Protein AF-A0A314W8A4-F1 (afdb_monomer_lite)

Structure (mmCIF, N/CA/C/O backbone):
data_AF-A0A314W8A4-F1
#
_entry.id   AF-A0A314W8A4-F1
#
loop_
_atom_site.group_PDB
_atom_site.id
_atom_site.type_symbol
_atom_site.label_atom_id
_atom_site.label_alt_id
_atom_site.label_comp_id
_atom_site.label_asym_id
_atom_site.label_entity_id
_atom_site.label_seq_id
_atom_site.pdbx_PDB_ins_code
_atom_site.Cartn_x
_atom_site.Cartn_y
_atom_site.Cartn_z
_atom_site.occupancy
_atom_site.B_iso_or_equiv
_atom_site.auth_seq_id
_atom_site.auth_comp_id
_atom_site.auth_asym_id
_atom_site.auth_atom_id
_atom_site.pdbx_PDB_model_num
ATOM 1 N N . MET A 1 1 ? -7.428 -22.228 -12.667 1.00 33.41 1 MET A N 1
ATOM 2 C CA . MET A 1 1 ? -7.908 -20.884 -13.039 1.00 33.41 1 MET A CA 1
ATOM 3 C C . MET A 1 1 ? -8.506 -20.319 -11.761 1.00 33.41 1 MET A C 1
ATOM 5 O O . MET A 1 1 ? -9.557 -20.787 -11.362 1.00 33.41 1 MET A O 1
ATOM 9 N N . ILE A 1 2 ? -7.732 -19.537 -11.004 1.00 36.59 2 ILE A N 1
ATOM 10 C CA . ILE A 1 2 ? -8.151 -19.014 -9.694 1.00 36.59 2 ILE A CA 1
ATOM 11 C C . ILE A 1 2 ? -8.657 -17.601 -9.959 1.00 36.59 2 ILE A C 1
ATOM 13 O O . ILE A 1 2 ? -7.901 -16.779 -10.479 1.00 36.59 2 ILE A O 1
ATOM 17 N N . ASP A 1 3 ? -9.934 -17.368 -9.679 1.00 32.25 3 ASP A N 1
ATOM 18 C CA . ASP A 1 3 ? -10.637 -16.126 -9.979 1.00 32.25 3 ASP A CA 1
ATOM 19 C C . ASP A 1 3 ? -9.931 -14.894 -9.393 1.00 32.25 3 ASP A C 1
ATOM 21 O O . ASP A 1 3 ? -9.553 -14.831 -8.219 1.00 32.25 3 ASP A O 1
ATOM 25 N N . ALA A 1 4 ? -9.728 -13.903 -10.260 1.00 41.53 4 ALA A N 1
ATOM 26 C CA . ALA A 1 4 ? -8.963 -12.688 -9.998 1.00 41.53 4 ALA A CA 1
ATOM 27 C C . ALA A 1 4 ? -9.767 -11.575 -9.296 1.00 41.53 4 ALA A C 1
ATOM 29 O O . ALA A 1 4 ? -9.222 -10.501 -9.068 1.00 41.53 4 ALA A O 1
ATOM 30 N N . CYS A 1 5 ? -11.016 -11.822 -8.896 1.00 39.12 5 CYS A N 1
ATOM 31 C CA . CYS A 1 5 ? -11.887 -10.816 -8.282 1.00 39.12 5 CYS A CA 1
ATOM 32 C C . CYS A 1 5 ? -12.646 -11.378 -7.072 1.00 39.12 5 CYS A C 1
ATOM 34 O O . CYS A 1 5 ? -13.870 -11.328 -7.039 1.00 39.12 5 CYS A O 1
ATOM 36 N N . ASN A 1 6 ? -11.945 -11.918 -6.070 1.00 43.81 6 ASN A N 1
ATOM 37 C CA . ASN A 1 6 ? -12.566 -12.042 -4.750 1.00 43.81 6 ASN A 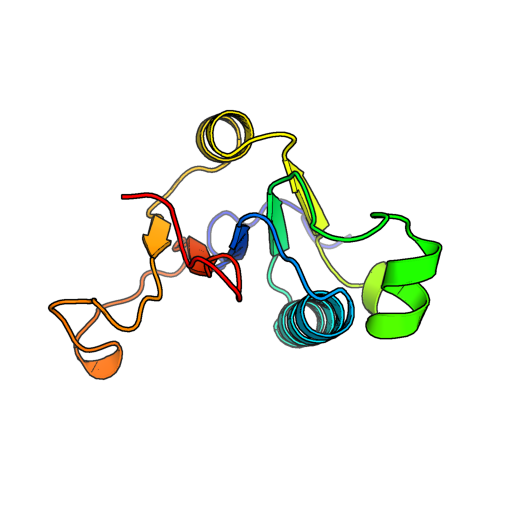CA 1
ATOM 38 C C . ASN A 1 6 ? -12.488 -10.673 -4.070 1.00 43.81 6 ASN A C 1
ATOM 40 O O . ASN A 1 6 ? -11.435 -10.275 -3.578 1.00 43.81 6 ASN A O 1
ATOM 44 N N . SER A 1 7 ? -13.617 -9.969 -4.068 1.00 54.59 7 SER A N 1
ATOM 45 C CA . SER A 1 7 ? -13.867 -8.703 -3.364 1.00 54.59 7 SER A CA 1
ATOM 46 C C . SER A 1 7 ? -13.795 -8.827 -1.832 1.00 54.59 7 SER A C 1
ATOM 48 O O . SER A 1 7 ? -1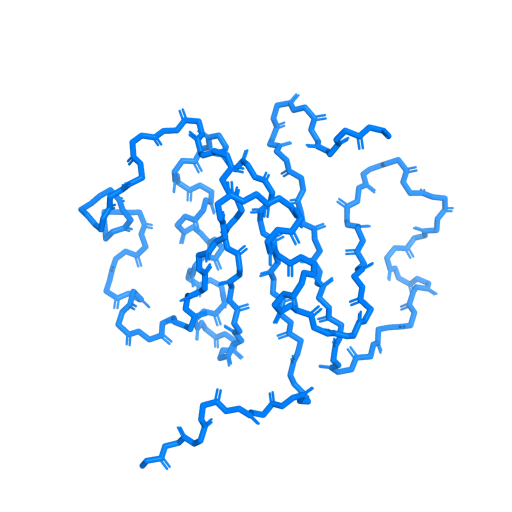3.975 -7.836 -1.132 1.00 54.59 7 SER A O 1
ATOM 50 N N . ASP A 1 8 ? -13.555 -10.040 -1.326 1.00 69.19 8 ASP A N 1
ATOM 51 C CA . ASP A 1 8 ? -13.642 -10.428 0.083 1.00 69.19 8 ASP A CA 1
ATOM 52 C C . ASP A 1 8 ? -12.271 -10.692 0.730 1.00 69.19 8 ASP A C 1
ATOM 54 O O . ASP A 1 8 ? -12.211 -11.338 1.772 1.00 69.19 8 ASP A O 1
ATOM 58 N N . ASN A 1 9 ? -11.163 -10.257 0.120 1.00 84.06 9 ASN A N 1
ATOM 59 C CA . ASN A 1 9 ? -9.834 -10.359 0.731 1.00 84.06 9 ASN A CA 1
ATOM 60 C C . ASN A 1 9 ? -9.235 -8.972 0.986 1.00 84.06 9 ASN A C 1
ATOM 62 O O . ASN A 1 9 ? -9.367 -8.088 0.130 1.00 84.06 9 ASN A O 1
ATOM 66 N N . PRO A 1 10 ? -8.519 -8.790 2.113 1.00 91.94 10 PRO A N 1
ATOM 67 C CA . PRO A 1 10 ? -7.924 -7.507 2.425 1.00 91.94 10 PRO A CA 1
ATOM 68 C C . PRO A 1 10 ? -6.823 -7.205 1.414 1.00 91.94 10 PRO A C 1
ATOM 70 O O . PRO A 1 10 ? -6.251 -8.111 0.799 1.00 91.94 10 PRO A O 1
ATOM 73 N N . SER A 1 11 ? -6.498 -5.927 1.243 1.00 95.06 11 SER A N 1
ATOM 74 C CA . SER A 1 11 ? -5.406 -5.513 0.361 1.00 95.06 11 SER A CA 1
ATOM 75 C C . SER A 1 11 ? -4.472 -4.516 1.033 1.00 95.06 11 SER A C 1
ATOM 77 O O . SER A 1 11 ? -4.834 -3.847 2.001 1.00 95.06 11 SER A O 1
ATOM 79 N N . LEU A 1 12 ? -3.243 -4.429 0.529 1.00 96.56 12 LEU A N 1
ATOM 80 C CA . LEU A 1 12 ? -2.263 -3.440 0.967 1.00 96.56 12 LEU A CA 1
ATOM 81 C C . LEU A 1 12 ? -2.184 -2.324 -0.074 1.00 96.56 12 LEU A C 1
ATOM 83 O O . LEU A 1 12 ? -2.067 -2.600 -1.261 1.00 96.56 12 LEU A O 1
ATOM 87 N N . ALA A 1 13 ? -2.205 -1.068 0.348 1.00 97.00 13 ALA A N 1
ATOM 88 C CA . ALA A 1 13 ? -1.934 0.086 -0.494 1.00 97.00 13 ALA A CA 1
ATOM 89 C C . ALA A 1 13 ? -0.681 0.806 0.011 1.00 97.00 13 ALA A C 1
ATOM 91 O O . ALA A 1 13 ? -0.574 1.131 1.191 1.00 97.00 13 ALA A O 1
ATOM 92 N N . VAL A 1 14 ? 0.271 1.048 -0.886 1.00 96.31 14 VAL A N 1
ATOM 93 C CA . VAL A 1 14 ? 1.554 1.686 -0.586 1.00 96.31 14 VAL A CA 1
ATOM 94 C C . VAL A 1 14 ? 1.580 3.049 -1.264 1.00 96.31 14 VAL A C 1
ATOM 96 O O . VAL A 1 14 ? 1.648 3.136 -2.493 1.00 96.31 14 VAL A O 1
ATOM 99 N N . PHE A 1 15 ? 1.485 4.111 -0.464 1.00 96.69 15 PHE A N 1
ATOM 100 C CA . PHE A 1 15 ? 1.468 5.483 -0.956 1.00 96.69 15 PHE A CA 1
ATOM 101 C C . PHE A 1 15 ? 2.884 6.015 -1.161 1.00 96.69 15 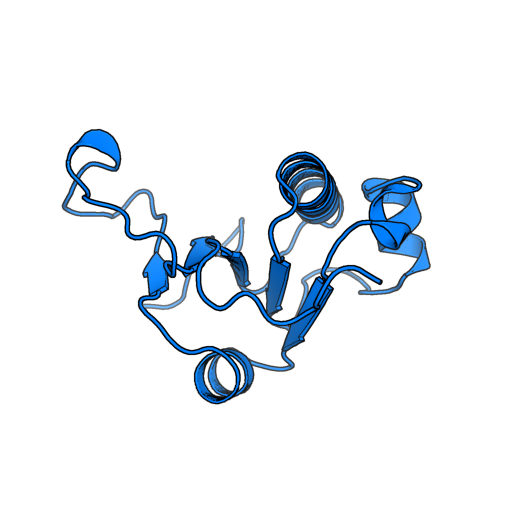PHE A C 1
ATOM 103 O O . PHE A 1 15 ? 3.618 6.183 -0.193 1.00 96.69 15 PHE A O 1
ATOM 110 N N . GLN A 1 16 ? 3.229 6.301 -2.419 1.00 95.25 16 GLN A N 1
ATOM 111 C CA . GLN A 1 16 ? 4.448 7.002 -2.835 1.00 95.25 16 GLN A CA 1
ATOM 112 C C . GLN A 1 16 ? 5.725 6.463 -2.165 1.00 95.25 16 GLN A C 1
ATOM 114 O O . GLN A 1 16 ? 6.412 7.210 -1.474 1.00 95.25 16 GLN A O 1
ATOM 119 N N . PRO A 1 17 ? 6.046 5.161 -2.312 1.00 93.62 17 PRO A N 1
ATOM 120 C CA . PRO A 1 17 ? 7.167 4.558 -1.596 1.00 93.62 17 PRO A CA 1
ATOM 121 C C . PRO A 1 17 ? 8.504 5.157 -2.035 1.00 93.62 17 PRO A C 1
ATOM 123 O O . PRO A 1 17 ? 8.783 5.259 -3.234 1.00 93.62 17 PRO A O 1
ATOM 126 N N . ASP A 1 18 ? 9.372 5.455 -1.071 1.00 92.19 18 ASP A N 1
ATOM 127 C CA . ASP A 1 18 ? 10.698 6.025 -1.337 1.00 92.19 18 ASP A CA 1
ATOM 128 C C . ASP A 1 18 ? 11.791 4.963 -1.444 1.00 92.19 18 ASP A C 1
ATOM 130 O O . ASP A 1 18 ? 12.825 5.184 -2.078 1.00 92.19 18 ASP A O 1
ATOM 134 N N . ILE A 1 19 ? 11.580 3.797 -0.826 1.00 90.06 19 ILE A N 1
ATOM 135 C CA . ILE A 1 19 ? 12.612 2.769 -0.671 1.00 90.06 19 ILE A CA 1
ATOM 136 C C . ILE A 1 19 ? 12.185 1.485 -1.390 1.00 90.06 19 ILE A C 1
ATOM 138 O O . ILE A 1 19 ? 11.316 0.734 -0.939 1.00 90.06 19 ILE A O 1
ATOM 142 N N . ALA A 1 20 ? 12.864 1.169 -2.497 1.00 88.81 20 ALA A N 1
ATOM 143 C CA . ALA A 1 20 ? 12.571 -0.011 -3.318 1.00 88.81 20 ALA A CA 1
ATOM 144 C C . ALA A 1 20 ? 12.649 -1.338 -2.536 1.00 88.81 20 ALA A C 1
ATOM 146 O O . ALA A 1 20 ? 11.924 -2.287 -2.837 1.00 88.81 20 ALA A O 1
ATOM 147 N N . GLN A 1 21 ? 13.535 -1.428 -1.541 1.00 88.69 21 GLN A N 1
ATOM 148 C CA . GLN A 1 21 ? 13.704 -2.613 -0.698 1.00 88.69 21 GLN A CA 1
ATOM 149 C C . GLN A 1 21 ? 12.490 -2.852 0.208 1.00 88.69 21 GLN A C 1
ATOM 151 O O . GLN A 1 21 ? 12.061 -3.998 0.351 1.00 88.69 21 GLN A O 1
ATOM 156 N N . ASN A 1 22 ? 11.905 -1.790 0.769 1.00 91.81 22 ASN A N 1
ATOM 157 C CA . ASN A 1 22 ? 10.702 -1.884 1.594 1.00 91.81 22 ASN A CA 1
ATOM 158 C C . ASN A 1 22 ? 9.510 -2.315 0.746 1.00 91.81 22 ASN A C 1
ATOM 160 O O . ASN A 1 22 ? 8.795 -3.245 1.121 1.00 91.81 22 ASN A O 1
ATOM 164 N N . LEU A 1 23 ? 9.352 -1.719 -0.442 1.00 91.81 23 LEU A N 1
ATOM 165 C CA . LEU A 1 23 ? 8.331 -2.162 -1.386 1.00 91.81 23 LEU A CA 1
ATOM 166 C C . LEU A 1 23 ? 8.512 -3.640 -1.766 1.00 91.81 23 LEU A C 1
ATOM 168 O O . LEU A 1 23 ? 7.542 -4.392 -1.778 1.00 91.81 23 LEU A O 1
ATOM 172 N N . GLY A 1 24 ? 9.748 -4.091 -1.997 1.00 90.25 24 GLY A N 1
ATOM 173 C CA . GLY A 1 24 ? 10.048 -5.505 -2.239 1.00 90.25 24 GLY A CA 1
ATOM 174 C C . GLY A 1 24 ? 9.711 -6.428 -1.060 1.00 90.25 24 GLY A C 1
ATOM 175 O O . GLY A 1 24 ? 9.276 -7.560 -1.262 1.00 90.25 24 GLY A O 1
ATOM 176 N N . ALA A 1 25 ? 9.872 -5.970 0.184 1.00 91.31 25 ALA A N 1
ATOM 177 C CA . ALA A 1 25 ? 9.433 -6.715 1.364 1.00 91.31 25 ALA A CA 1
ATOM 178 C C . ALA A 1 25 ? 7.902 -6.814 1.447 1.00 91.31 25 ALA A C 1
ATOM 180 O O . ALA A 1 25 ? 7.378 -7.903 1.670 1.00 91.31 25 ALA A O 1
ATOM 181 N N . MET A 1 26 ? 7.187 -5.717 1.191 1.00 93.06 26 MET A N 1
ATOM 182 C CA . MET A 1 26 ? 5.720 -5.694 1.155 1.00 93.06 26 MET A CA 1
ATOM 183 C C . MET A 1 26 ? 5.150 -6.568 0.029 1.00 93.06 26 MET A C 1
ATOM 185 O O . MET A 1 26 ? 4.179 -7.292 0.237 1.00 93.06 26 MET A O 1
ATOM 189 N N . LEU A 1 27 ? 5.796 -6.582 -1.139 1.00 91.06 27 LEU A N 1
ATOM 190 C CA . LEU A 1 27 ? 5.464 -7.490 -2.240 1.00 91.06 27 LEU A CA 1
ATOM 191 C C . LEU A 1 27 ? 5.578 -8.961 -1.826 1.00 91.06 27 LEU A C 1
ATOM 193 O O . LEU A 1 27 ? 4.667 -9.745 -2.070 1.00 91.06 27 LEU A O 1
ATOM 197 N N . ARG A 1 28 ? 6.667 -9.335 -1.147 1.00 88.88 28 ARG A N 1
ATOM 198 C CA . ARG A 1 28 ? 6.841 -10.706 -0.642 1.00 88.88 28 ARG A CA 1
ATOM 199 C C . ARG A 1 28 ? 5.786 -11.069 0.397 1.00 88.88 28 ARG A C 1
ATOM 201 O O . ARG A 1 28 ? 5.224 -12.153 0.325 1.00 88.88 28 ARG A O 1
ATOM 208 N N . LEU A 1 29 ? 5.490 -10.164 1.331 1.00 91.50 29 LEU A N 1
ATOM 209 C CA . LEU A 1 29 ? 4.445 -10.381 2.334 1.00 91.50 29 LEU A CA 1
ATOM 210 C C . LEU A 1 29 ? 3.088 -10.628 1.671 1.00 91.50 29 LEU A C 1
ATOM 212 O O . LEU A 1 29 ? 2.444 -11.635 1.944 1.00 91.50 29 LEU A O 1
ATOM 216 N N . THR A 1 30 ? 2.676 -9.747 0.761 1.00 91.44 30 THR A N 1
ATOM 217 C CA . THR A 1 30 ? 1.377 -9.858 0.082 1.00 91.44 30 THR A CA 1
ATOM 218 C C . THR A 1 30 ? 1.272 -11.115 -0.783 1.00 91.44 30 THR A C 1
ATOM 220 O O . THR A 1 30 ? 0.244 -11.789 -0.737 1.00 91.44 30 THR A O 1
ATOM 223 N N . ALA A 1 31 ? 2.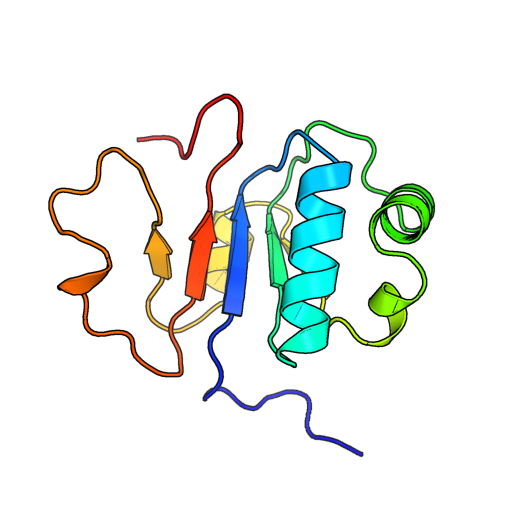354 -11.516 -1.458 1.00 89.06 31 ALA A N 1
ATOM 224 C CA . ALA A 1 31 ? 2.426 -12.796 -2.160 1.00 89.06 31 ALA A CA 1
ATOM 225 C C . ALA A 1 31 ? 2.274 -14.001 -1.209 1.00 89.06 31 ALA A C 1
ATOM 227 O O . ALA A 1 31 ? 1.493 -14.904 -1.498 1.00 89.06 31 ALA A O 1
ATOM 228 N N . CYS A 1 32 ? 2.955 -14.003 -0.055 1.00 88.81 32 CYS A N 1
ATOM 229 C CA . CYS A 1 32 ? 2.836 -15.073 0.945 1.00 88.81 32 CYS A CA 1
ATOM 230 C C . CYS A 1 32 ? 1.415 -15.207 1.513 1.00 88.81 32 CYS A C 1
ATOM 232 O O . CYS A 1 32 ? 0.962 -16.320 1.765 1.00 88.81 32 CYS A O 1
ATOM 234 N N . PHE A 1 33 ? 0.713 -14.088 1.710 1.00 89.12 33 PHE A N 1
ATOM 235 C CA . PHE A 1 33 ? -0.666 -14.078 2.208 1.00 89.12 33 PHE A CA 1
ATOM 236 C C . PHE A 1 33 ? -1.722 -14.237 1.101 1.00 89.12 33 PHE A C 1
ATOM 238 O O . PHE A 1 33 ? -2.907 -14.344 1.405 1.00 89.12 33 PHE A O 1
ATOM 245 N N . GLY A 1 34 ? -1.326 -14.257 -0.177 1.00 88.81 34 GLY A N 1
ATOM 246 C CA . GLY A 1 34 ? -2.256 -14.352 -1.306 1.00 88.81 34 GLY A CA 1
ATOM 247 C C . GLY A 1 34 ? -3.174 -13.132 -1.468 1.00 88.81 34 GLY A C 1
ATOM 248 O O . GLY A 1 34 ? -4.267 -13.254 -2.031 1.00 88.81 34 GLY A O 1
ATOM 249 N N . VAL A 1 35 ? -2.746 -11.966 -0.977 1.00 91.12 35 VAL A N 1
ATOM 250 C CA . VAL A 1 35 ? -3.499 -10.703 -1.022 1.00 91.12 35 VAL A CA 1
ATOM 251 C C . VAL A 1 35 ? -2.934 -9.747 -2.071 1.00 91.12 35 VAL A C 1
ATOM 253 O O . VAL A 1 35 ? -1.779 -9.857 -2.484 1.00 91.12 35 VAL A O 1
ATOM 256 N N . SER A 1 36 ? -3.757 -8.798 -2.513 1.00 92.81 36 SER A N 1
ATOM 257 C CA . SER A 1 36 ? -3.358 -7.806 -3.514 1.00 92.81 36 SER A CA 1
ATOM 258 C C . SER A 1 36 ? -2.554 -6.658 -2.905 1.00 92.81 36 SER A C 1
ATOM 260 O O . SER A 1 36 ? -2.747 -6.288 -1.744 1.00 92.81 36 SER A O 1
ATOM 262 N N . ILE A 1 37 ? -1.683 -6.061 -3.720 1.00 94.38 37 ILE A N 1
ATOM 263 C CA . ILE A 1 37 ? -0.917 -4.861 -3.380 1.00 94.38 37 ILE A CA 1
ATOM 264 C C . ILE A 1 37 ? -1.155 -3.762 -4.417 1.00 94.38 37 ILE A C 1
ATOM 266 O O . ILE A 1 37 ? -0.982 -3.969 -5.614 1.00 94.38 37 ILE A O 1
ATOM 270 N N . ASN A 1 38 ? -1.540 -2.581 -3.948 1.00 95.44 38 ASN A N 1
ATOM 271 C CA . ASN A 1 38 ? -1.786 -1.386 -4.740 1.00 95.44 38 ASN A CA 1
ATOM 272 C C . ASN A 1 38 ? -0.610 -0.423 -4.546 1.00 95.44 38 ASN A C 1
ATOM 274 O O . ASN A 1 38 ? -0.338 0.016 -3.430 1.00 95.44 38 ASN A O 1
ATOM 278 N N . ILE A 1 39 ? 0.101 -0.093 -5.618 1.00 94.94 39 ILE A N 1
ATOM 279 C CA . ILE A 1 39 ? 1.252 0.814 -5.593 1.00 94.94 39 ILE A CA 1
ATOM 280 C C . ILE A 1 39 ? 0.809 2.155 -6.164 1.00 94.94 39 ILE A C 1
ATOM 282 O O . ILE A 1 39 ? 0.361 2.218 -7.310 1.00 94.94 39 ILE A O 1
ATOM 286 N N . ILE A 1 40 ? 0.929 3.214 -5.363 1.00 95.69 40 ILE A N 1
ATOM 287 C CA . ILE A 1 40 ? 0.468 4.559 -5.710 1.00 95.69 40 ILE A CA 1
ATOM 288 C C . ILE A 1 40 ? 1.678 5.455 -5.974 1.00 95.69 40 ILE A C 1
ATOM 290 O O . ILE A 1 40 ? 2.524 5.642 -5.105 1.00 95.69 40 ILE A O 1
ATOM 294 N N . GLU A 1 41 ? 1.744 6.016 -7.174 1.00 94.06 41 GLU A N 1
ATOM 295 C CA . GLU A 1 41 ? 2.839 6.858 -7.654 1.00 94.06 41 GLU A CA 1
ATOM 296 C C . GLU A 1 41 ? 2.755 8.334 -7.200 1.00 94.06 41 GLU A C 1
ATOM 298 O O . GLU A 1 41 ? 1.695 8.801 -6.753 1.00 94.06 41 GLU A O 1
ATOM 303 N N . PRO A 1 42 ? 3.867 9.096 -7.328 1.00 93.94 42 PRO A N 1
ATOM 304 C CA . PRO A 1 42 ? 5.203 8.666 -7.772 1.00 93.94 42 PRO A CA 1
ATOM 305 C C . PRO A 1 42 ? 5.969 7.865 -6.713 1.00 93.94 42 PRO A C 1
ATOM 307 O O . PRO A 1 42 ? 5.869 8.136 -5.524 1.00 93.94 42 PRO A O 1
ATOM 310 N N . CYS A 1 43 ? 6.771 6.895 -7.159 1.00 91.88 43 CYS A N 1
ATOM 311 C CA . CYS A 1 43 ? 7.772 6.253 -6.304 1.00 91.88 43 CYS A CA 1
ATOM 312 C C . CYS A 1 43 ? 9.036 7.128 -6.245 1.00 91.88 43 CYS A C 1
ATOM 314 O O . CYS A 1 43 ? 9.451 7.679 -7.266 1.00 91.88 43 CYS A O 1
ATOM 316 N N . GLY A 1 44 ? 9.705 7.188 -5.093 1.00 89.75 44 GLY A N 1
ATOM 317 C CA . GLY A 1 44 ? 10.982 7.897 -4.913 1.00 89.75 44 GLY A CA 1
ATOM 318 C C . GLY A 1 44 ? 12.191 7.224 -5.584 1.00 89.75 44 GLY A C 1
ATOM 319 O O . GLY A 1 44 ? 13.326 7.669 -5.429 1.00 89.75 44 GLY A O 1
ATOM 320 N N . PHE A 1 45 ? 11.973 6.147 -6.342 1.00 86.75 45 PHE A N 1
ATOM 321 C CA . PHE A 1 45 ? 12.991 5.395 -7.075 1.00 86.75 45 PHE A CA 1
ATOM 322 C C . PHE A 1 45 ? 12.499 5.042 -8.487 1.00 86.75 45 PHE A C 1
ATOM 324 O O . PHE A 1 45 ? 11.290 5.024 -8.727 1.00 86.75 45 PHE A O 1
ATOM 331 N N . PRO A 1 46 ? 13.404 4.696 -9.426 1.00 83.56 46 PRO A N 1
ATOM 332 C CA . PRO A 1 46 ? 13.020 4.228 -10.753 1.00 83.56 46 PRO A CA 1
ATOM 333 C C . PRO A 1 46 ? 12.160 2.964 -10.671 1.00 83.56 46 PRO A C 1
ATOM 335 O O . PRO A 1 46 ? 12.662 1.847 -10.491 1.00 83.56 46 PRO A O 1
ATOM 338 N N . PHE A 1 47 ? 10.850 3.145 -10.802 1.00 76.62 47 PHE A N 1
ATOM 339 C CA . PHE A 1 47 ? 9.899 2.054 -10.780 1.00 76.62 47 PHE A CA 1
ATOM 340 C C . PHE A 1 47 ? 10.047 1.236 -12.070 1.00 76.62 47 PHE A C 1
ATOM 342 O O . PHE A 1 47 ? 9.666 1.657 -13.158 1.00 76.62 47 PHE A O 1
ATOM 349 N N . SER A 1 48 ? 10.685 0.069 -11.975 1.00 76.31 48 SER A N 1
ATOM 350 C CA . SER A 1 48 ? 10.837 -0.856 -13.099 1.00 76.31 48 SER A CA 1
ATOM 351 C C . SER A 1 48 ? 10.739 -2.294 -12.614 1.00 76.31 48 SER A C 1
ATOM 353 O O . SER A 1 48 ? 11.196 -2.616 -11.514 1.00 76.31 48 SER A O 1
ATOM 355 N N . GLN A 1 49 ? 10.226 -3.191 -13.462 1.00 69.56 49 GLN A N 1
ATOM 356 C CA . GLN A 1 49 ? 10.179 -4.622 -13.139 1.00 69.56 49 GLN A CA 1
ATOM 357 C C . GLN A 1 49 ? 11.554 -5.172 -12.741 1.00 69.56 49 GLN A C 1
ATOM 359 O O . GLN A 1 49 ? 11.635 -6.047 -11.891 1.00 69.56 49 GLN A O 1
ATOM 364 N N . LYS A 1 50 ? 12.648 -4.649 -13.310 1.00 73.75 50 LYS A N 1
ATOM 365 C CA . LYS A 1 50 ? 14.012 -5.066 -12.961 1.00 73.75 50 LYS A CA 1
ATOM 366 C C . LYS A 1 50 ? 14.376 -4.705 -11.518 1.00 73.75 50 LYS A C 1
ATOM 368 O O . LYS A 1 50 ? 14.957 -5.528 -10.814 1.00 73.75 50 LYS A O 1
ATOM 373 N N . VAL A 1 51 ? 14.036 -3.490 -11.082 1.00 70.75 51 VAL A N 1
ATOM 374 C CA . VAL A 1 51 ? 14.259 -3.032 -9.701 1.00 70.75 51 VAL A CA 1
ATOM 375 C C . VAL A 1 51 ? 13.401 -3.842 -8.732 1.00 70.75 51 VAL A C 1
ATOM 377 O O . VAL A 1 51 ? 13.907 -4.302 -7.711 1.00 70.75 51 VAL A O 1
ATOM 380 N N . LEU A 1 52 ? 12.142 -4.103 -9.090 1.00 69.81 52 LEU A N 1
ATOM 381 C CA . LEU A 1 52 ? 11.246 -4.909 -8.265 1.00 69.81 52 LEU A CA 1
ATOM 382 C C . LEU A 1 52 ? 11.682 -6.368 -8.174 1.00 69.81 52 LEU A C 1
ATOM 384 O O . LEU A 1 52 ? 11.760 -6.877 -7.067 1.00 69.81 52 LEU A O 1
ATOM 388 N N . ARG A 1 53 ? 12.053 -7.027 -9.278 1.00 72.19 53 ARG A N 1
ATOM 389 C CA . ARG A 1 53 ? 12.571 -8.411 -9.257 1.00 72.19 53 ARG A CA 1
ATOM 390 C C . ARG A 1 53 ? 13.816 -8.543 -8.386 1.00 72.19 53 ARG A C 1
ATOM 392 O O . ARG A 1 53 ? 13.977 -9.532 -7.685 1.00 72.19 53 ARG A O 1
ATOM 399 N N . ARG A 1 54 ? 14.690 -7.531 -8.370 1.00 73.62 54 ARG A N 1
ATOM 400 C CA . ARG A 1 54 ? 15.872 -7.547 -7.497 1.00 73.62 54 ARG A CA 1
ATOM 401 C C . ARG A 1 54 ? 15.505 -7.508 -6.008 1.00 73.62 54 ARG A C 1
ATOM 403 O O . ARG A 1 54 ? 16.185 -8.146 -5.213 1.00 73.62 54 ARG A O 1
ATOM 410 N N . SER A 1 55 ? 14.458 -6.773 -5.639 1.00 69.75 55 SER A N 1
ATOM 411 C CA . SER A 1 55 ? 14.031 -6.604 -4.240 1.00 69.75 55 SER A CA 1
ATOM 412 C C . SER A 1 55 ? 13.009 -7.650 -3.774 1.00 69.75 55 SER A C 1
ATOM 414 O O . SER A 1 55 ? 12.980 -8.004 -2.597 1.00 69.75 55 SER A O 1
ATOM 416 N N . ALA A 1 56 ? 12.163 -8.131 -4.683 1.00 64.44 56 ALA A N 1
ATOM 417 C CA . ALA A 1 56 ? 11.064 -9.059 -4.432 1.00 64.44 56 ALA A CA 1
ATOM 418 C C . ALA A 1 56 ? 11.374 -10.495 -4.885 1.00 64.44 56 ALA A C 1
ATOM 420 O O . ALA A 1 56 ? 10.552 -11.370 -4.650 1.00 64.44 56 ALA A O 1
ATOM 421 N N . MET A 1 57 ? 12.541 -10.756 -5.489 1.00 72.00 57 MET A N 1
ATOM 422 C CA . MET A 1 57 ? 12.914 -12.058 -6.066 1.00 72.00 57 MET A CA 1
ATOM 423 C C . MET A 1 57 ? 11.875 -12.523 -7.111 1.00 72.00 57 MET A C 1
ATOM 425 O O . MET A 1 57 ? 11.343 -11.699 -7.859 1.00 72.00 57 MET A O 1
ATOM 429 N N . ASP A 1 58 ? 11.562 -13.820 -7.143 1.00 67.31 58 ASP A N 1
ATOM 430 C CA . ASP A 1 58 ? 10.598 -14.435 -8.069 1.00 67.31 58 ASP A CA 1
ATOM 431 C C . ASP A 1 58 ? 9.129 -14.285 -7.611 1.00 67.31 58 ASP A C 1
ATOM 433 O O . ASP A 1 58 ? 8.210 -14.776 -8.259 1.00 67.31 58 ASP A O 1
ATOM 437 N N . TYR A 1 59 ? 8.861 -13.572 -6.506 1.00 59.16 59 TYR A N 1
ATOM 438 C CA . TYR A 1 59 ? 7.495 -13.398 -5.981 1.00 59.16 59 TYR A CA 1
ATOM 439 C C . TYR A 1 59 ? 6.626 -12.465 -6.834 1.00 59.16 59 TYR A C 1
ATOM 441 O O . TYR A 1 59 ? 5.407 -12.445 -6.676 1.00 59.16 59 TYR A O 1
ATOM 449 N N . MET A 1 60 ? 7.235 -11.716 -7.755 1.00 63.12 60 MET A N 1
ATOM 450 C CA . MET A 1 60 ? 6.526 -10.884 -8.733 1.00 63.12 60 MET A CA 1
ATOM 451 C C . MET A 1 60 ? 5.514 -11.685 -9.558 1.00 63.12 60 MET A C 1
ATOM 453 O O . MET A 1 60 ? 4.455 -11.156 -9.876 1.00 63.12 60 MET A O 1
ATOM 457 N N . ASP A 1 61 ? 5.815 -12.950 -9.858 1.00 65.12 61 ASP A N 1
ATOM 458 C CA . ASP A 1 61 ? 4.946 -13.808 -10.670 1.00 65.12 61 ASP A CA 1
ATOM 459 C C . ASP A 1 61 ? 3.716 -14.309 -9.887 1.00 65.12 61 ASP A C 1
ATOM 461 O O . ASP A 1 61 ? 2.742 -14.777 -10.476 1.00 65.12 61 ASP A O 1
ATOM 465 N N . PHE A 1 62 ? 3.738 -14.174 -8.556 1.00 64.00 62 PHE A N 1
ATOM 466 C CA . PHE A 1 62 ? 2.671 -14.602 -7.647 1.00 64.00 62 PHE A CA 1
ATOM 467 C C . PHE A 1 62 ? 1.905 -13.430 -7.021 1.00 64.00 62 PHE A C 1
ATOM 469 O O . PHE A 1 62 ? 0.788 -13.610 -6.532 1.00 64.00 62 PHE A O 1
ATOM 476 N N . ALA A 1 63 ? 2.491 -12.232 -7.012 1.00 72.19 63 ALA A N 1
ATOM 477 C CA . ALA A 1 63 ? 1.877 -11.051 -6.428 1.00 72.19 63 ALA A CA 1
ATOM 478 C C . ALA A 1 63 ? 0.777 -10.487 -7.342 1.00 72.19 63 ALA A C 1
ATOM 480 O O . ALA A 1 63 ? 0.983 -10.242 -8.531 1.00 72.19 63 ALA A O 1
ATOM 481 N N . LYS A 1 64 ? -0.395 -10.204 -6.765 1.00 85.56 64 LYS A N 1
ATOM 482 C CA . LYS A 1 64 ? -1.469 -9.455 -7.434 1.00 85.56 64 LYS A CA 1
ATOM 483 C C . LYS A 1 64 ? -1.182 -7.958 -7.307 1.00 85.56 64 LYS A C 1
ATOM 485 O O . LYS A 1 64 ? -1.621 -7.317 -6.353 1.00 85.56 64 LYS A O 1
ATOM 490 N N . ILE A 1 65 ? -0.373 -7.432 -8.227 1.00 89.00 65 ILE A N 1
ATOM 491 C CA . ILE A 1 65 ? 0.103 -6.043 -8.202 1.00 89.00 65 ILE A CA 1
ATOM 492 C C . ILE A 1 65 ? -0.820 -5.142 -9.029 1.00 89.00 65 ILE A C 1
ATOM 494 O O . ILE A 1 65 ? -0.991 -5.359 -10.227 1.00 89.00 65 ILE A O 1
ATOM 498 N N . ASN A 1 66 ? -1.341 -4.087 -8.406 1.00 92.19 66 ASN A N 1
ATOM 499 C CA . ASN A 1 66 ? -2.086 -3.015 -9.058 1.00 92.19 66 ASN A CA 1
ATOM 500 C C . ASN A 1 66 ? -1.273 -1.717 -9.036 1.00 92.19 66 ASN A C 1
ATOM 502 O O . ASN A 1 66 ? -0.693 -1.351 -8.012 1.00 92.19 66 ASN A O 1
ATOM 506 N N . HIS A 1 67 ? -1.260 -0.998 -10.157 1.00 91.81 67 HIS A N 1
ATOM 507 C CA . HIS A 1 67 ? -0.568 0.282 -10.298 1.00 91.81 67 HIS A CA 1
ATOM 508 C C . HIS A 1 67 ? -1.552 1.439 -10.405 1.00 91.81 67 HIS A C 1
ATOM 510 O O . HIS A 1 67 ? -2.495 1.385 -11.198 1.00 91.81 67 HIS A O 1
ATOM 516 N N . HIS A 1 68 ? -1.275 2.503 -9.653 1.00 95.06 68 HIS A N 1
ATOM 517 C CA . HIS A 1 68 ? -2.050 3.735 -9.658 1.00 95.06 68 HIS A CA 1
ATOM 518 C C . HIS A 1 68 ? -1.139 4.935 -9.858 1.00 95.06 68 HIS A C 1
ATOM 520 O O . HIS A 1 68 ? -0.199 5.147 -9.097 1.00 95.06 68 HIS A O 1
ATOM 526 N N . THR A 1 69 ? -1.459 5.762 -10.848 1.00 95.50 69 THR A N 1
ATOM 527 C CA . THR A 1 69 ? -0.677 6.964 -11.183 1.00 95.50 69 THR A CA 1
ATOM 528 C C . THR A 1 69 ? -0.850 8.091 -10.162 1.00 95.50 69 THR A C 1
ATOM 530 O O . THR A 1 69 ? -0.093 9.057 -10.156 1.00 95.50 69 THR A O 1
ATOM 533 N N . SER A 1 70 ? -1.877 8.004 -9.310 1.00 95.25 70 SER A N 1
ATOM 534 C CA . SER A 1 70 ? -2.163 8.968 -8.247 1.00 95.25 70 SER A CA 1
ATOM 535 C C . SER A 1 70 ? -3.080 8.365 -7.181 1.00 95.25 70 SER A C 1
ATOM 537 O O . SER A 1 70 ? -3.750 7.358 -7.414 1.00 95.25 70 SER A O 1
ATOM 539 N N . TYR A 1 71 ? -3.187 9.020 -6.020 1.00 94.62 71 TYR A N 1
ATOM 540 C CA . TYR A 1 71 ? -4.167 8.627 -4.998 1.00 94.62 71 TYR A CA 1
ATOM 541 C C . TYR A 1 71 ? -5.612 8.721 -5.501 1.00 94.62 71 TYR A C 1
ATOM 543 O O . TYR A 1 71 ? -6.450 7.903 -5.131 1.00 94.62 71 TYR A O 1
ATOM 551 N N . LYS A 1 72 ? -5.903 9.689 -6.377 1.00 95.56 72 LYS A N 1
ATOM 552 C CA . LYS A 1 72 ? -7.220 9.812 -7.005 1.00 95.56 72 LYS A CA 1
ATOM 553 C C . LYS A 1 72 ? -7.538 8.577 -7.852 1.00 95.56 72 LYS A C 1
ATOM 555 O O . LYS A 1 72 ? -8.589 7.980 -7.658 1.00 95.56 72 LYS A O 1
ATOM 560 N N . ASP A 1 73 ? -6.605 8.159 -8.708 1.00 96.81 73 ASP A N 1
ATOM 561 C CA . ASP A 1 73 ? -6.743 6.947 -9.529 1.00 96.81 73 ASP A CA 1
ATOM 562 C C . ASP A 1 73 ? -6.946 5.691 -8.663 1.00 96.81 73 ASP A C 1
ATOM 564 O O . ASP A 1 73 ? -7.815 4.866 -8.941 1.00 96.81 73 ASP A O 1
ATOM 568 N N . PHE A 1 74 ? -6.202 5.585 -7.559 1.00 96.06 74 PHE A N 1
ATOM 569 C CA . PHE A 1 74 ? -6.397 4.533 -6.561 1.00 96.06 74 PHE A CA 1
ATOM 570 C C . PHE A 1 74 ? -7.816 4.532 -5.982 1.00 96.06 74 PHE A C 1
ATOM 572 O O . PHE A 1 74 ? -8.453 3.481 -5.936 1.00 96.06 74 PHE A O 1
ATOM 579 N N . ARG A 1 75 ? -8.336 5.694 -5.572 1.00 94.56 75 ARG A N 1
ATOM 580 C CA . ARG A 1 75 ? -9.684 5.812 -4.995 1.00 94.56 75 ARG A CA 1
ATOM 581 C C . ARG A 1 75 ? -10.813 5.603 -5.997 1.00 94.56 75 ARG A C 1
ATOM 583 O O . ARG A 1 75 ? -11.884 5.184 -5.577 1.00 94.56 75 ARG A O 1
ATOM 590 N N . GLU A 1 76 ? -10.592 5.875 -7.278 1.00 95.25 76 GLU A N 1
ATOM 591 C CA . GLU A 1 76 ? -11.564 5.593 -8.343 1.00 95.25 76 GLU A CA 1
ATOM 592 C C . GLU A 1 76 ? -11.629 4.097 -8.685 1.00 95.25 76 GLU A C 1
ATOM 594 O O . GLU A 1 76 ? -12.696 3.589 -9.020 1.00 95.25 76 GLU A O 1
ATOM 599 N N . LYS A 1 77 ? -10.502 3.381 -8.578 1.00 91.88 77 LYS A N 1
ATOM 600 C CA . LYS A 1 77 ? -10.390 1.955 -8.936 1.00 91.88 77 LYS A CA 1
ATOM 601 C C . LYS A 1 77 ? -10.558 0.991 -7.762 1.00 91.88 77 LYS A C 1
ATOM 603 O O . LYS A 1 77 ? -10.748 -0.201 -7.987 1.00 91.88 77 LYS A O 1
ATOM 608 N N . THR A 1 78 ? -10.482 1.489 -6.532 1.00 89.56 78 THR A N 1
ATOM 609 C CA . THR A 1 78 ? -10.568 0.680 -5.311 1.00 89.56 78 THR A CA 1
ATOM 610 C C . THR A 1 78 ? -11.849 1.008 -4.561 1.00 89.56 78 THR A C 1
ATOM 612 O O . THR A 1 78 ? -12.138 2.169 -4.274 1.00 89.56 78 THR A O 1
ATOM 615 N N . SER A 1 79 ? -12.608 -0.029 -4.221 1.00 88.44 79 SER A N 1
ATOM 616 C CA . SER A 1 79 ? -13.814 0.069 -3.396 1.00 88.44 79 SER A CA 1
ATOM 617 C C . SER A 1 79 ? -13.534 -0.424 -1.972 1.00 88.44 79 SER A C 1
ATOM 619 O O . SER A 1 79 ? -12.474 -0.983 -1.703 1.00 88.44 79 SER A O 1
ATOM 621 N N . GLY A 1 80 ? -14.472 -0.201 -1.051 1.00 89.69 80 GLY A N 1
ATOM 622 C CA . GLY A 1 80 ? -14.319 -0.603 0.349 1.00 89.69 80 GLY A CA 1
ATOM 623 C C . GLY A 1 80 ? -13.655 0.457 1.229 1.00 89.69 80 GLY A C 1
ATOM 624 O O . GLY A 1 80 ? -13.433 1.605 0.821 1.00 89.69 80 GLY A O 1
ATOM 625 N N . ARG A 1 81 ? -13.402 0.086 2.488 1.00 94.81 81 ARG A N 1
ATOM 626 C CA . ARG A 1 81 ? -12.815 0.990 3.482 1.00 94.81 81 ARG A CA 1
ATOM 627 C C . ARG A 1 81 ? -11.301 1.036 3.291 1.00 94.81 81 ARG A C 1
ATOM 629 O O . ARG A 1 81 ? -10.652 0.016 3.077 1.00 94.81 81 ARG A O 1
ATOM 636 N N . VAL A 1 82 ? -10.734 2.235 3.396 1.00 95.44 82 VAL A N 1
ATOM 637 C CA . VAL A 1 82 ? -9.282 2.439 3.399 1.00 95.44 82 VAL A CA 1
ATOM 638 C C . VAL A 1 82 ? -8.868 2.808 4.815 1.00 95.44 82 VAL A C 1
ATOM 640 O O . VAL A 1 82 ? -9.298 3.840 5.331 1.00 95.44 82 VAL A O 1
ATOM 643 N N . ILE A 1 83 ? -8.046 1.966 5.434 1.00 95.31 83 ILE A N 1
ATOM 644 C CA . ILE A 1 83 ? -7.584 2.127 6.811 1.00 95.31 83 ILE A CA 1
ATOM 645 C C . ILE A 1 83 ? -6.132 2.592 6.785 1.00 95.31 83 ILE A C 1
ATOM 647 O O . ILE A 1 83 ? -5.236 1.847 6.396 1.00 95.31 83 ILE A O 1
ATOM 651 N N . LEU A 1 84 ? -5.892 3.839 7.185 1.00 94.88 84 LEU A N 1
ATOM 652 C CA . LEU A 1 84 ? -4.545 4.397 7.252 1.00 94.88 84 LEU A CA 1
ATOM 653 C C . LEU A 1 84 ? -3.793 3.859 8.474 1.00 94.88 84 LEU A C 1
ATOM 655 O O . LEU A 1 84 ? -4.190 4.101 9.614 1.00 94.88 84 LEU A O 1
ATOM 659 N N . LEU A 1 85 ? -2.653 3.218 8.232 1.00 93.44 85 LEU A N 1
ATOM 660 C CA . LEU A 1 85 ? -1.695 2.853 9.267 1.00 93.44 85 LEU A CA 1
ATOM 661 C C . LEU A 1 85 ? -0.729 4.024 9.483 1.00 93.44 85 LEU A C 1
ATOM 663 O O . LEU A 1 85 ? 0.075 4.361 8.614 1.00 93.44 85 LEU A O 1
ATOM 667 N N . THR A 1 86 ? -0.816 4.671 10.646 1.00 90.69 86 THR A N 1
ATOM 668 C CA . THR A 1 86 ? 0.021 5.825 10.996 1.00 90.69 86 THR A CA 1
ATOM 669 C C . THR A 1 86 ? 0.347 5.842 12.483 1.00 90.69 86 THR A C 1
ATOM 671 O O . THR A 1 86 ? -0.468 5.463 13.320 1.00 90.69 86 THR A O 1
ATOM 674 N N . THR A 1 87 ? 1.532 6.341 12.830 1.00 87.88 87 THR A N 1
ATOM 675 C CA . THR A 1 87 ? 1.954 6.543 14.226 1.00 87.88 87 THR A CA 1
ATOM 676 C C . THR A 1 87 ? 1.188 7.665 14.927 1.00 87.88 87 THR A C 1
ATOM 678 O O . THR A 1 87 ? 1.290 7.811 16.140 1.00 87.88 87 THR A O 1
ATOM 681 N N . LYS A 1 88 ? 0.419 8.461 14.173 1.00 87.88 88 LYS A N 1
ATOM 682 C CA . LYS A 1 88 ? -0.408 9.570 14.673 1.00 87.88 88 LYS A CA 1
ATOM 683 C C . LYS A 1 88 ? -1.878 9.179 14.863 1.00 87.88 88 LYS A C 1
ATOM 685 O O . LYS A 1 88 ? -2.721 10.063 14.982 1.00 87.88 88 LYS A O 1
ATOM 690 N N . ALA A 1 89 ? -2.200 7.887 14.804 1.00 88.50 89 ALA A N 1
ATOM 691 C CA . ALA A 1 89 ? -3.570 7.417 14.949 1.00 88.50 89 ALA A CA 1
ATOM 692 C C . ALA A 1 89 ? -4.064 7.637 16.385 1.00 88.50 89 ALA A C 1
ATOM 694 O O . ALA A 1 89 ? -3.334 7.400 17.344 1.00 88.50 89 ALA A O 1
ATOM 695 N N . GLU A 1 90 ? -5.321 8.059 16.526 1.00 87.88 90 GLU A N 1
ATOM 696 C CA . GLU A 1 90 ? -5.963 8.221 17.838 1.00 87.88 90 GLU A CA 1
ATOM 697 C C . GLU A 1 90 ? -6.331 6.876 18.480 1.00 87.88 90 GLU A C 1
ATOM 699 O O . GLU A 1 90 ? -6.434 6.781 19.699 1.00 87.88 90 GLU A O 1
ATOM 704 N N . LYS A 1 91 ? -6.534 5.837 17.660 1.00 90.62 91 LYS A N 1
ATOM 705 C CA . LYS A 1 91 ? -6.907 4.486 18.094 1.00 90.62 91 LYS A CA 1
ATOM 706 C C . LYS A 1 91 ? -5.772 3.504 17.855 1.00 90.62 91 LYS A C 1
ATOM 708 O O . LYS A 1 91 ? -5.103 3.563 16.822 1.00 90.62 91 LYS A O 1
ATOM 713 N N . SER A 1 92 ? -5.606 2.568 18.784 1.00 92.19 92 SER A N 1
ATOM 714 C CA . SER A 1 92 ? -4.662 1.467 18.633 1.00 92.19 92 SER A CA 1
ATOM 715 C C . SER A 1 92 ? -5.108 0.504 17.533 1.00 92.19 92 SER A C 1
ATOM 717 O O . SER A 1 92 ? -6.300 0.248 17.357 1.00 92.19 92 SER A O 1
ATOM 719 N N . ILE A 1 93 ? -4.144 -0.106 16.838 1.00 92.69 93 ILE A N 1
ATOM 720 C CA . ILE A 1 93 ? -4.425 -1.175 15.870 1.00 92.69 93 ILE A CA 1
ATOM 721 C C . ILE A 1 93 ? -5.149 -2.362 16.524 1.00 92.69 93 ILE A C 1
ATOM 723 O O . ILE A 1 93 ? -5.976 -3.005 15.888 1.00 92.69 93 ILE A O 1
ATOM 727 N N . TRP A 1 94 ? -4.885 -2.611 17.810 1.00 93.06 94 TRP A N 1
ATOM 728 C CA . TRP A 1 94 ? -5.476 -3.708 18.582 1.00 93.06 94 TRP A CA 1
ATOM 729 C C . TRP A 1 94 ? -6.943 -3.471 18.956 1.00 93.06 94 TRP A C 1
ATOM 731 O O . TRP A 1 94 ? -7.646 -4.408 19.317 1.00 93.06 94 TRP A O 1
ATOM 741 N N . GLU A 1 95 ? -7.400 -2.223 18.879 1.00 92.94 95 GLU A N 1
ATOM 742 C CA . GLU A 1 95 ? -8.779 -1.822 19.181 1.00 92.94 95 GLU A CA 1
ATOM 743 C C . GLU A 1 95 ? -9.611 -1.648 17.904 1.00 92.94 95 GLU A C 1
ATOM 745 O O . GLU A 1 95 ? -10.819 -1.409 17.960 1.00 92.94 95 GLU A O 1
ATOM 750 N N . HIS A 1 96 ? -8.971 -1.737 16.736 1.00 92.38 96 HIS A N 1
ATOM 751 C CA . HIS A 1 96 ? -9.630 -1.578 15.453 1.00 92.38 96 HIS A CA 1
ATOM 752 C C . HIS A 1 96 ? -10.249 -2.900 14.984 1.00 92.38 96 HIS A C 1
ATOM 754 O O . HIS A 1 96 ? -9.601 -3.944 14.980 1.00 92.38 96 HIS A O 1
ATOM 760 N N . SER A 1 97 ? -11.511 -2.852 14.554 1.00 94.12 97 SER A N 1
ATOM 761 C CA . SER A 1 97 ? -12.204 -4.002 13.962 1.00 94.12 97 SER A CA 1
ATOM 762 C C . SER A 1 97 ? -12.052 -3.986 12.442 1.00 94.12 97 SER A C 1
ATOM 764 O O . SER A 1 97 ? -12.745 -3.240 11.742 1.00 94.12 97 SER A O 1
ATOM 766 N N . PHE A 1 98 ? -11.125 -4.808 11.953 1.00 93.00 98 PHE A N 1
ATOM 767 C CA . PHE A 1 98 ? -10.891 -4.997 10.525 1.00 93.00 98 PHE A CA 1
ATOM 768 C C . PHE A 1 98 ? -11.993 -5.840 9.879 1.00 93.00 98 PHE A C 1
ATOM 770 O O . PHE A 1 98 ? -12.522 -6.773 10.483 1.00 93.00 98 PHE A O 1
ATOM 777 N N . GLU A 1 99 ? -12.304 -5.507 8.635 1.00 93.31 99 GLU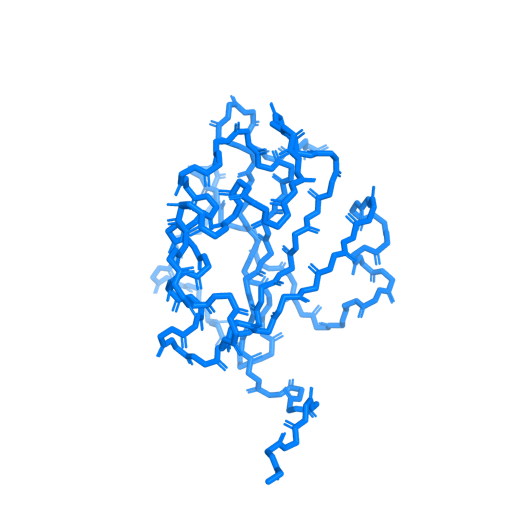 A N 1
ATOM 778 C CA . GLU A 1 99 ? -13.199 -6.245 7.752 1.00 93.31 99 GLU A CA 1
ATOM 779 C C . GLU A 1 99 ? -12.396 -6.875 6.610 1.00 93.31 99 GLU A C 1
ATOM 781 O O . GLU A 1 99 ? -11.330 -6.398 6.216 1.00 93.31 99 GLU A O 1
ATOM 786 N N . ASN A 1 100 ? -12.919 -7.964 6.055 1.00 90.31 100 ASN A N 1
ATOM 787 C CA . ASN A 1 100 ? -12.234 -8.733 5.020 1.00 90.31 100 ASN A CA 1
ATOM 788 C C . ASN A 1 100 ? -12.017 -7.960 3.712 1.00 90.31 100 ASN A C 1
ATOM 790 O O . ASN A 1 100 ? -11.173 -8.352 2.926 1.00 90.31 100 ASN A O 1
ATOM 794 N N . ASN A 1 101 ? -12.747 -6.878 3.465 1.00 91.25 101 ASN A N 1
ATOM 795 C CA . ASN A 1 101 ? -12.592 -6.029 2.282 1.00 91.25 101 ASN A CA 1
ATOM 796 C C . ASN A 1 101 ? -11.801 -4.738 2.575 1.00 91.25 101 ASN A C 1
ATOM 798 O O . ASN A 1 101 ? -11.794 -3.816 1.754 1.00 91.25 101 ASN A O 1
ATOM 802 N N . ASP A 1 102 ? -11.146 -4.646 3.737 1.00 94.88 102 ASP A N 1
ATOM 803 C CA . ASP A 1 102 ? -10.344 -3.480 4.085 1.00 94.88 102 ASP A CA 1
ATOM 804 C C . ASP A 1 102 ? -9.083 -3.382 3.229 1.00 94.88 102 ASP A C 1
ATOM 806 O O . ASP A 1 102 ? -8.348 -4.348 3.005 1.00 94.88 102 ASP A O 1
ATOM 810 N N . THR A 1 103 ? -8.779 -2.155 2.818 1.00 96.44 103 THR A N 1
ATOM 811 C CA . THR A 1 103 ? -7.483 -1.809 2.245 1.00 96.44 103 THR A CA 1
ATOM 812 C C . THR A 1 103 ? -6.641 -1.082 3.281 1.00 96.44 103 THR A C 1
ATOM 814 O O . THR A 1 103 ? -6.954 0.043 3.673 1.00 96.44 103 THR A O 1
ATOM 817 N N . LEU A 1 104 ? -5.551 -1.710 3.713 1.00 96.38 104 LEU A N 1
ATOM 818 C CA . LEU A 1 104 ? -4.593 -1.112 4.635 1.00 96.38 104 LEU A CA 1
ATOM 819 C C . LEU A 1 104 ? -3.664 -0.186 3.857 1.00 96.38 104 LEU A C 1
ATOM 821 O O . LEU A 1 104 ? -2.938 -0.637 2.976 1.00 96.38 104 LEU A O 1
ATOM 825 N N . LEU A 1 105 ? -3.676 1.103 4.175 1.00 96.31 105 LEU A N 1
ATOM 826 C CA . LEU A 1 105 ? -2.836 2.104 3.532 1.00 96.31 105 LEU A CA 1
ATOM 827 C C . LEU A 1 105 ? -1.614 2.411 4.398 1.00 96.31 105 LEU A C 1
ATOM 829 O O . LEU A 1 105 ? -1.756 2.852 5.539 1.00 96.31 105 LEU A O 1
ATOM 833 N N . VAL A 1 106 ? -0.421 2.234 3.834 1.00 95.25 106 VAL A N 1
ATOM 834 C CA . VAL A 1 106 ? 0.849 2.681 4.420 1.00 95.25 106 VAL A CA 1
ATOM 835 C C . VAL A 1 106 ? 1.371 3.902 3.666 1.00 95.25 106 VAL A C 1
ATOM 837 O O . VAL A 1 106 ? 1.274 3.979 2.440 1.00 95.25 106 VAL A O 1
ATOM 840 N N . GLY A 1 107 ? 1.876 4.879 4.418 1.00 91.50 107 GLY A N 1
ATOM 841 C CA . GLY A 1 107 ? 2.424 6.120 3.872 1.00 91.50 107 GLY A CA 1
ATOM 842 C C . GLY A 1 107 ? 3.859 5.994 3.366 1.00 91.50 107 GLY A C 1
ATOM 843 O O . GLY A 1 107 ? 4.515 4.971 3.560 1.00 91.50 107 GLY A O 1
ATOM 844 N N . GLN A 1 108 ? 4.343 7.090 2.788 1.00 88.62 108 GLN A N 1
ATOM 845 C CA . GLN A 1 108 ? 5.734 7.285 2.402 1.00 88.62 108 GLN A CA 1
ATOM 846 C C . GLN A 1 108 ? 6.633 7.217 3.642 1.00 88.62 108 GLN A C 1
ATOM 848 O O . GLN A 1 108 ? 6.302 7.776 4.689 1.00 88.62 108 GLN A O 1
ATOM 853 N N . GLU A 1 109 ? 7.790 6.568 3.553 1.00 86.75 109 GLU A N 1
ATOM 854 C CA . GLU A 1 109 ? 8.660 6.375 4.718 1.00 86.75 109 GLU A CA 1
ATOM 855 C C . GLU A 1 109 ? 9.224 7.688 5.273 1.00 86.75 109 GLU A C 1
ATOM 857 O O . GLU A 1 109 ? 9.408 7.821 6.483 1.00 86.75 109 GLU A O 1
ATOM 862 N N . SER A 1 110 ? 9.483 8.664 4.399 1.00 80.56 110 SER A N 1
ATOM 863 C CA . SER A 1 110 ? 10.054 9.959 4.778 1.00 80.56 110 SER A CA 1
ATOM 864 C C . SER A 1 110 ? 9.019 10.963 5.298 1.00 80.56 110 SER A C 1
ATOM 866 O O . SER A 1 110 ? 9.324 11.747 6.198 1.00 80.56 110 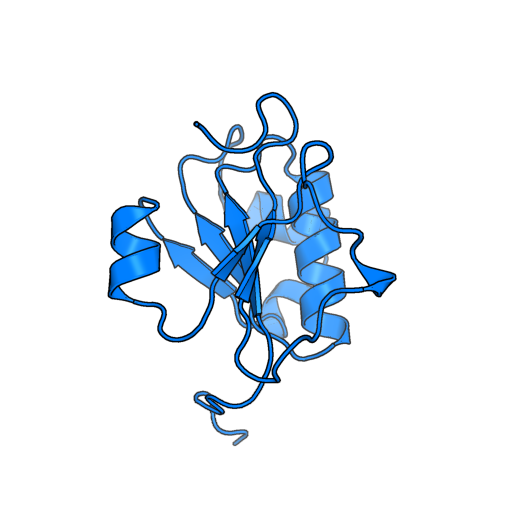SER A O 1
ATOM 868 N N . ALA A 1 111 ? 7.799 10.944 4.752 1.00 79.75 111 ALA A N 1
ATOM 869 C CA . ALA A 1 111 ? 6.799 11.992 4.976 1.00 79.75 111 ALA A CA 1
ATOM 870 C C . ALA A 1 111 ? 5.456 11.484 5.532 1.00 79.75 111 ALA A C 1
ATOM 872 O O . ALA A 1 111 ? 4.618 12.283 5.956 1.00 79.75 111 ALA A O 1
ATOM 873 N N . GLY A 1 112 ? 5.244 10.168 5.579 1.00 81.00 112 GLY A N 1
ATOM 874 C CA . GLY A 1 112 ? 3.950 9.560 5.873 1.00 81.00 112 GLY A CA 1
ATOM 875 C C . GLY A 1 112 ? 2.951 9.775 4.734 1.00 81.00 112 GLY A C 1
ATOM 876 O O . GLY A 1 112 ? 3.299 9.703 3.561 1.00 81.00 112 GLY A O 1
ATOM 877 N N . VAL A 1 113 ? 1.686 10.020 5.073 1.00 75.94 113 VAL A N 1
ATOM 878 C CA . VAL A 1 113 ? 0.686 10.501 4.108 1.00 75.94 113 VAL A CA 1
ATOM 879 C C . VAL A 1 113 ? 0.449 12.003 4.312 1.00 75.94 113 VAL A C 1
ATOM 881 O O . VAL A 1 113 ? 0.501 12.464 5.460 1.00 75.94 113 VAL A O 1
ATOM 884 N N . PRO A 1 114 ? 0.201 12.779 3.238 1.00 68.88 114 PRO A N 1
ATOM 885 C CA . PRO A 1 114 ? -0.172 14.185 3.362 1.00 68.88 114 PRO A CA 1
ATOM 886 C C . PRO A 1 114 ? -1.449 14.342 4.208 1.00 68.88 114 PRO A C 1
ATOM 888 O O . PRO A 1 114 ? -2.300 13.452 4.218 1.00 68.88 114 PRO A O 1
ATOM 891 N N . LYS A 1 115 ? -1.527 15.449 4.960 1.00 58.69 115 LYS A N 1
ATOM 892 C CA . LYS A 1 115 ? -2.645 15.767 5.865 1.00 58.69 115 LYS A CA 1
ATOM 893 C C . LYS A 1 115 ? -3.926 16.105 5.115 1.00 58.69 115 LYS A C 1
ATOM 895 O O . LYS A 1 115 ? -3.818 16.786 4.072 1.00 58.69 115 LYS A O 1
#

Secondary structure (DSSP, 8-state):
---S--TTS-EEEEES-S-HHHHHHHHHHHHHHT-EEEEESPPSS---HHHHHHHHGGGGGT-EEEEESSHHHHHHH--S-EEEE-TT-SS-GGG----TT-EEEE-BTTTBS--

Foldseek 3Di:
DDDPDPLQAEEEEEAQEQDLLVVLVVLQVCLVVLHAYEYADDHNDPDDPVSSCVNNPPSVVRHNYHYHPHVVSVVVPADDAEAEDDPPDPDDPVPDDDGRNYYYYFAYPVPTDDD

Radius of gyration: 13.94 Å; chains: 1; bounding box: 30×37×32 Å

pLDDT: mean 84.5, std 14.86, range [32.25, 97.0]

Sequence (115 aa):
MIDACNSDNPSLAVFQPDIAQNLGAMLRLTACFGVSINIIEPCGFPFSQKVLRRSAMDYMDFAKINHHTSYKDFREKTSGRVILLTTKAEKSIWEHSFENNDTLLVGQESAGVPK